Protein AF-A0A8J8FP93-F1 (afdb_monomer)

Radius of gyration: 13.68 Å; Cα contacts (8 Å, |Δi|>4): 72; chains: 1; bounding box: 38×23×30 Å

Nearest PDB structures (foldseek):
  7bxo-assembly1_F  TM=8.567E-01  e=2.904E-02  Shewanella oneidensis MR-1
  4p1n-assembly1_B  TM=3.195E-01  e=8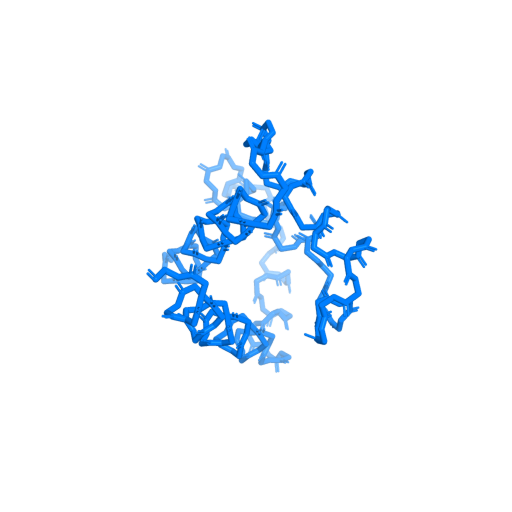.169E+00  Kluyveromyces marxianus

Sequence (98 aa):
RTLQILIEACIGIAKHWTYALNKTAPADAYSAFEALSQQGIVGINEVEWKKIIGMRNALVHDYLNIEPEIIRTIINNATYHELLIFADNGLLALKEIN

Secondary structure (DSSP, 8-state):
-HHHHHHHHHHHHHHHHHHHHHSS--SSHHHHHHHHHHTT-TTGGGS-HHHHHHHHHHHHH-TTTS-HHHHHHHHHTTTHHHHHHHHHHHHHHHHHH-

Structure (mmCIF, N/CA/C/O backbone):
data_AF-A0A8J8FP93-F1
#
_entry.id   AF-A0A8J8FP93-F1
#
loop_
_atom_site.group_PDB
_atom_site.id
_atom_site.type_symbol
_atom_site.label_atom_id
_atom_site.label_alt_id
_atom_site.label_comp_id
_atom_site.label_asym_id
_atom_site.label_entity_id
_atom_site.label_seq_id
_atom_site.pdbx_PDB_ins_code
_atom_site.Cartn_x
_atom_site.Cartn_y
_atom_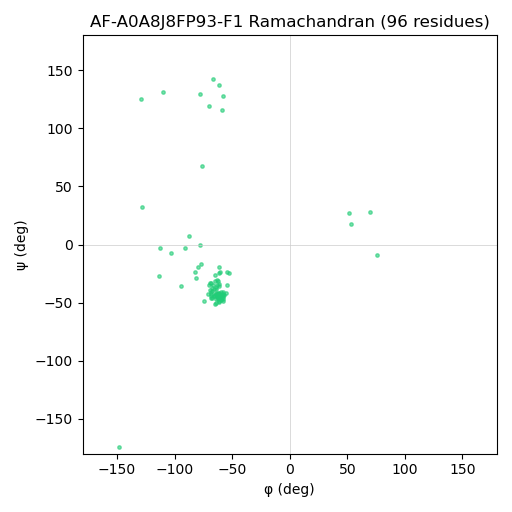site.Cartn_z
_atom_site.occupancy
_atom_site.B_iso_or_equiv
_atom_site.auth_seq_id
_atom_site.auth_comp_id
_atom_site.auth_asym_id
_atom_site.auth_atom_id
_atom_site.pdbx_PDB_model_num
ATOM 1 N N . ARG A 1 1 ? 4.730 3.405 -17.096 1.00 75.75 1 ARG A N 1
ATOM 2 C CA . ARG A 1 1 ? 3.779 4.375 -16.491 1.00 75.75 1 ARG A CA 1
ATOM 3 C C . ARG A 1 1 ? 2.620 3.695 -15.752 1.00 75.75 1 ARG A C 1
ATOM 5 O O . ARG A 1 1 ? 2.350 4.095 -14.634 1.00 75.75 1 ARG A O 1
ATOM 12 N N . THR A 1 2 ? 1.972 2.661 -16.299 1.00 83.25 2 THR A N 1
ATOM 13 C CA . THR A 1 2 ? 0.806 1.995 -15.667 1.00 83.25 2 THR A CA 1
ATOM 14 C C . THR A 1 2 ? 1.078 1.430 -14.270 1.00 83.25 2 THR A C 1
ATOM 16 O O . THR A 1 2 ? 0.325 1.708 -13.346 1.00 83.25 2 THR A O 1
ATOM 19 N N . LEU A 1 3 ? 2.193 0.713 -14.083 1.00 82.75 3 LEU A N 1
ATOM 20 C CA . LEU A 1 3 ? 2.561 0.154 -12.775 1.00 82.75 3 LEU A CA 1
ATOM 21 C C . LEU A 1 3 ? 2.770 1.239 -11.708 1.00 82.75 3 LEU A C 1
ATOM 23 O O . LEU A 1 3 ? 2.384 1.061 -10.562 1.00 82.75 3 LEU A O 1
ATOM 27 N N . GLN A 1 4 ? 3.323 2.389 -12.098 1.00 83.94 4 GLN A N 1
ATOM 28 C CA . GLN A 1 4 ? 3.470 3.525 -11.193 1.00 83.94 4 GLN A CA 1
ATOM 29 C C . GLN A 1 4 ? 2.106 4.023 -10.699 1.00 83.94 4 GLN A C 1
ATOM 31 O O . GLN A 1 4 ? 1.949 4.252 -9.505 1.00 83.94 4 GLN A O 1
ATOM 36 N N . ILE A 1 5 ? 1.129 4.164 -11.601 1.00 91.12 5 ILE A N 1
ATOM 37 C CA . ILE A 1 5 ? -0.226 4.621 -11.255 1.00 91.12 5 ILE A CA 1
ATOM 38 C C . ILE A 1 5 ? -0.895 3.627 -10.301 1.00 91.12 5 ILE A C 1
ATOM 40 O O . ILE A 1 5 ? -1.508 4.044 -9.324 1.00 91.12 5 ILE A O 1
ATOM 44 N N . LEU A 1 6 ? -0.733 2.322 -10.543 1.00 92.50 6 LEU A N 1
ATOM 45 C CA . LEU A 1 6 ? -1.244 1.288 -9.643 1.00 92.50 6 LEU A CA 1
ATOM 46 C C . LEU A 1 6 ? -0.633 1.415 -8.240 1.00 92.50 6 LEU A C 1
ATOM 48 O O . LEU A 1 6 ? -1.364 1.433 -7.257 1.00 92.50 6 LEU A O 1
ATOM 52 N N . ILE A 1 7 ? 0.689 1.579 -8.140 1.00 92.00 7 ILE A N 1
ATOM 53 C CA . ILE A 1 7 ? 1.364 1.759 -6.846 1.00 92.00 7 ILE A CA 1
ATOM 54 C C . ILE A 1 7 ? 0.872 3.026 -6.137 1.00 92.00 7 ILE A C 1
ATOM 56 O O . ILE A 1 7 ? 0.631 3.003 -4.933 1.00 92.00 7 ILE A O 1
ATOM 60 N N . GLU A 1 8 ? 0.689 4.128 -6.865 1.00 94.06 8 GLU A N 1
ATOM 61 C CA . GLU A 1 8 ? 0.157 5.377 -6.306 1.00 94.06 8 GLU A CA 1
ATOM 62 C C . GLU A 1 8 ? -1.283 5.219 -5.801 1.00 94.06 8 GLU A C 1
ATOM 64 O O . GLU A 1 8 ? -1.608 5.733 -4.728 1.00 94.06 8 GLU A O 1
ATOM 69 N N . ALA A 1 9 ? -2.115 4.450 -6.507 1.00 96.56 9 ALA A N 1
ATOM 70 C CA . ALA A 1 9 ? -3.455 4.099 -6.050 1.00 96.56 9 ALA A CA 1
ATOM 71 C C . ALA A 1 9 ? -3.413 3.256 -4.764 1.00 96.56 9 ALA A C 1
ATOM 73 O O . ALA A 1 9 ? -4.094 3.600 -3.798 1.00 96.56 9 ALA A O 1
ATOM 74 N N . CYS A 1 10 ? -2.567 2.219 -4.699 1.00 96.81 10 CYS A N 1
ATOM 75 C CA . CYS A 1 10 ? -2.381 1.416 -3.485 1.00 96.81 10 CYS A CA 1
ATOM 76 C C . CYS A 1 10 ? -1.923 2.280 -2.298 1.00 96.81 10 CYS A C 1
ATOM 78 O O . CYS A 1 10 ? -2.448 2.136 -1.199 1.00 96.81 10 CYS A O 1
ATOM 80 N N . ILE A 1 11 ? -0.992 3.218 -2.508 1.00 96.62 11 ILE A N 1
ATOM 81 C CA . ILE A 1 11 ? -0.557 4.157 -1.460 1.00 96.62 11 ILE A CA 1
ATOM 82 C C . ILE A 1 11 ? -1.736 5.010 -0.973 1.00 96.62 11 ILE A C 1
ATOM 84 O O . ILE A 1 11 ? -1.915 5.172 0.233 1.00 96.62 11 ILE A O 1
ATOM 88 N N . GLY A 1 12 ? -2.544 5.552 -1.888 1.00 97.44 12 GLY A N 1
ATOM 89 C CA . GLY A 1 12 ? -3.728 6.339 -1.538 1.00 97.44 12 GLY A CA 1
ATOM 90 C C . GLY A 1 12 ? -4.734 5.543 -0.702 1.00 97.44 12 GLY A C 1
ATOM 91 O O . GLY A 1 12 ? -5.172 6.016 0.348 1.00 97.44 12 GLY A O 1
ATOM 92 N N . ILE A 1 13 ? -5.033 4.312 -1.128 1.00 97.75 13 ILE A N 1
ATOM 93 C CA . ILE A 1 13 ? -5.909 3.379 -0.407 1.00 97.75 13 ILE A CA 1
ATOM 94 C C . ILE A 1 13 ? -5.344 3.082 0.981 1.00 97.75 13 ILE A C 1
ATOM 96 O O . ILE A 1 13 ? -6.069 3.219 1.960 1.00 97.75 13 ILE A O 1
ATOM 100 N N . ALA A 1 14 ? -4.052 2.758 1.093 1.00 97.81 14 ALA A N 1
ATOM 101 C CA . ALA A 1 14 ? -3.428 2.440 2.373 1.00 97.81 14 ALA A CA 1
ATOM 102 C C . ALA A 1 14 ? -3.541 3.601 3.369 1.00 97.81 14 ALA A C 1
ATOM 104 O O . ALA A 1 14 ? -3.911 3.402 4.522 1.00 97.81 14 ALA A O 1
ATOM 105 N N . LYS A 1 15 ? -3.288 4.836 2.918 1.00 97.75 15 LYS A N 1
ATOM 106 C CA . LYS A 1 15 ? -3.425 6.025 3.770 1.00 97.75 15 LYS A CA 1
ATOM 107 C C . LYS A 1 15 ? -4.860 6.237 4.244 1.00 97.75 15 LYS A C 1
ATOM 109 O O . LYS A 1 15 ? -5.070 6.526 5.422 1.00 97.75 15 LYS A O 1
ATOM 114 N N . HIS A 1 16 ? -5.831 6.099 3.342 1.00 97.38 16 HIS A N 1
ATOM 115 C CA . HIS A 1 16 ? -7.243 6.252 3.682 1.00 97.38 16 HIS A CA 1
ATOM 116 C C . HIS A 1 16 ? -7.697 5.149 4.644 1.00 97.38 16 HIS A C 1
ATOM 118 O O . HIS A 1 16 ? -8.328 5.445 5.655 1.00 97.38 16 HIS A O 1
ATOM 124 N N . TRP A 1 17 ? -7.311 3.901 4.387 1.00 97.31 17 TRP A N 1
ATOM 125 C CA . TRP A 1 17 ? -7.653 2.762 5.232 1.00 97.31 17 TRP A CA 1
ATOM 126 C C . TRP A 1 17 ? -7.072 2.913 6.641 1.00 97.31 17 TRP A C 1
ATOM 128 O O . TRP A 1 17 ? -7.809 2.825 7.621 1.00 97.31 17 TRP A O 1
ATOM 138 N N . THR A 1 18 ? -5.791 3.273 6.760 1.00 97.06 18 THR A N 1
ATOM 139 C CA . THR A 1 18 ? -5.164 3.560 8.058 1.00 97.06 18 THR A CA 1
ATOM 140 C C . THR A 1 18 ? -5.873 4.695 8.797 1.00 97.06 18 THR A C 1
ATOM 142 O O . THR A 1 18 ? -6.123 4.582 9.996 1.00 97.06 18 THR A O 1
ATOM 145 N N . TYR A 1 19 ? -6.247 5.777 8.104 1.00 96.75 19 TYR A N 1
ATOM 146 C CA . TYR A 1 19 ? -7.008 6.867 8.718 1.00 96.75 19 TYR A CA 1
ATOM 147 C C . TYR A 1 19 ? -8.395 6.410 9.191 1.00 96.75 19 TYR A C 1
ATOM 149 O O . TYR A 1 19 ? -8.820 6.766 10.289 1.00 96.75 19 TYR A O 1
ATOM 157 N N . ALA A 1 20 ? -9.090 5.600 8.394 1.00 95.81 20 ALA A N 1
ATOM 158 C CA . ALA A 1 20 ? -10.414 5.093 8.727 1.00 95.81 20 ALA A CA 1
ATOM 159 C C . ALA A 1 20 ? -10.394 4.265 10.026 1.00 95.81 20 ALA A C 1
ATOM 161 O O . ALA A 1 20 ? -11.271 4.466 10.874 1.00 95.81 20 ALA A O 1
ATOM 162 N N . LEU A 1 21 ? -9.354 3.437 10.208 1.00 94.00 21 LEU A N 1
ATOM 163 C CA . LEU A 1 21 ? -9.124 2.602 11.394 1.00 94.00 21 LEU A CA 1
ATOM 164 C C . LEU A 1 21 ? -8.638 3.402 12.614 1.00 94.00 21 LEU A C 1
ATOM 166 O O . LEU A 1 21 ? -9.182 3.259 13.705 1.00 94.00 21 LEU A O 1
ATOM 170 N N . ASN A 1 22 ? -7.632 4.265 12.440 1.00 92.69 22 ASN A N 1
ATOM 171 C CA . ASN A 1 22 ? -6.885 4.860 13.559 1.00 92.69 22 ASN A CA 1
ATOM 172 C C . ASN A 1 22 ? -7.275 6.316 13.867 1.00 92.69 22 ASN A C 1
ATOM 174 O O . ASN A 1 22 ? -6.739 6.916 14.800 1.00 92.69 22 ASN A O 1
ATOM 178 N N . LYS A 1 23 ? -8.117 6.935 13.028 1.00 93.31 23 LYS A N 1
ATOM 179 C CA . LYS A 1 23 ? -8.447 8.379 13.032 1.00 93.31 23 LYS A CA 1
ATOM 180 C C . LYS A 1 23 ? -7.228 9.310 12.988 1.00 93.31 23 LYS A C 1
ATOM 182 O O . LYS A 1 23 ? -7.335 10.503 13.257 1.00 93.31 23 LYS A O 1
ATOM 187 N N . THR A 1 24 ? -6.077 8.770 12.593 1.00 90.81 24 THR A N 1
ATOM 188 C CA . THR A 1 24 ? -4.794 9.468 12.496 1.00 90.81 24 THR A CA 1
ATOM 189 C C . THR A 1 24 ? -4.212 9.206 11.119 1.00 90.81 24 THR A C 1
ATOM 191 O O . THR A 1 24 ? -4.088 8.055 10.701 1.00 90.81 24 THR A O 1
ATOM 194 N N . ALA A 1 25 ? -3.895 10.275 10.390 1.00 87.75 25 ALA A N 1
ATOM 195 C CA . ALA A 1 25 ? -3.358 10.153 9.044 1.00 87.75 25 ALA A CA 1
ATOM 196 C C . ALA A 1 25 ? -1.867 9.771 9.108 1.00 87.75 25 ALA A C 1
ATOM 198 O O . ALA A 1 25 ? -1.107 10.440 9.811 1.00 87.75 25 ALA A O 1
ATOM 199 N N . PRO A 1 26 ? -1.424 8.732 8.381 1.00 94.38 26 PRO A N 1
ATOM 200 C CA . PRO A 1 26 ? -0.006 8.398 8.297 1.00 94.38 26 PRO A CA 1
ATOM 201 C C . PRO A 1 26 ? 0.772 9.494 7.553 1.00 94.38 26 PRO A C 1
ATOM 203 O O . PRO A 1 26 ? 0.289 10.064 6.568 1.00 94.38 26 PRO A O 1
ATOM 206 N N . ALA A 1 27 ? 1.995 9.768 8.011 1.00 93.00 27 ALA A N 1
ATOM 207 C CA . ALA A 1 27 ? 2.836 10.838 7.472 1.00 93.00 27 ALA A CA 1
ATOM 208 C C . ALA A 1 27 ? 3.271 10.567 6.019 1.00 93.00 27 ALA A C 1
ATOM 210 O O . ALA A 1 27 ? 3.345 11.475 5.190 1.00 93.00 27 ALA A O 1
ATOM 211 N N . ASP A 1 28 ? 3.503 9.302 5.675 1.00 94.38 28 ASP A N 1
ATOM 212 C CA . ASP A 1 28 ? 4.021 8.877 4.378 1.00 94.38 28 ASP A CA 1
ATOM 213 C C . ASP A 1 28 ? 3.489 7.491 3.969 1.00 94.38 28 ASP A C 1
ATOM 215 O O . ASP A 1 28 ? 2.575 6.945 4.584 1.00 94.38 28 ASP A O 1
ATOM 219 N N . ALA A 1 29 ? 3.986 6.958 2.851 1.00 94.25 29 ALA A N 1
ATOM 220 C CA . ALA A 1 29 ? 3.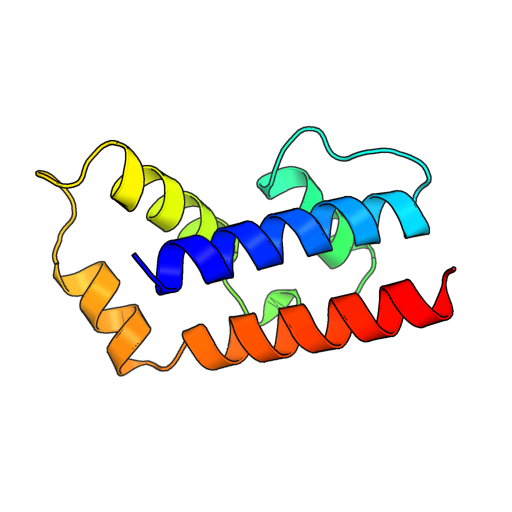576 5.642 2.371 1.00 94.25 29 ALA A CA 1
ATOM 221 C C . ALA A 1 29 ? 4.072 4.517 3.293 1.00 94.25 29 ALA A C 1
ATOM 223 O O . ALA A 1 29 ? 3.316 3.598 3.587 1.00 94.25 29 ALA A O 1
ATOM 224 N N . TYR A 1 30 ? 5.318 4.594 3.766 1.00 94.81 30 TYR A N 1
ATOM 225 C CA . TYR A 1 30 ? 5.920 3.548 4.593 1.00 94.81 30 TYR A CA 1
ATOM 226 C C . TYR A 1 30 ? 5.147 3.355 5.897 1.00 94.81 30 TYR A C 1
ATOM 228 O O . TYR A 1 30 ? 4.739 2.238 6.205 1.00 94.81 30 TYR A O 1
ATOM 236 N N . SER A 1 31 ? 4.874 4.453 6.597 1.00 96.56 31 SER A N 1
ATOM 237 C CA . SER A 1 31 ? 4.073 4.467 7.823 1.00 96.56 31 SER A CA 1
ATOM 238 C C . SER A 1 31 ? 2.634 3.992 7.599 1.00 96.56 31 SER A C 1
ATOM 240 O O . SER A 1 31 ? 2.058 3.363 8.482 1.00 96.56 31 SER A O 1
ATOM 242 N N . ALA A 1 32 ? 2.046 4.226 6.418 1.00 97.44 32 ALA A N 1
ATOM 243 C CA . ALA A 1 32 ? 0.710 3.722 6.101 1.00 97.44 32 ALA A CA 1
ATOM 244 C C . ALA A 1 32 ? 0.672 2.187 6.043 1.00 97.44 32 ALA A C 1
ATOM 246 O O . ALA A 1 32 ? -0.163 1.577 6.707 1.00 97.44 32 ALA A O 1
ATOM 247 N N . PHE A 1 33 ? 1.586 1.566 5.290 1.00 97.25 33 PHE A N 1
ATOM 248 C CA . PHE A 1 33 ? 1.653 0.104 5.169 1.00 97.25 33 PHE A CA 1
ATOM 249 C C . PHE A 1 33 ? 2.134 -0.571 6.457 1.00 97.25 33 PHE A C 1
ATOM 251 O O . PHE A 1 33 ? 1.643 -1.643 6.799 1.00 97.25 33 PHE A O 1
ATOM 258 N N . GLU A 1 34 ? 3.043 0.062 7.202 1.00 96.06 34 GLU A N 1
ATOM 259 C CA . GLU A 1 34 ? 3.444 -0.412 8.529 1.00 96.06 34 GLU A CA 1
ATOM 260 C C . GLU A 1 34 ? 2.255 -0.437 9.497 1.00 96.06 34 GLU A C 1
ATOM 262 O O . GLU A 1 34 ? 2.045 -1.441 10.174 1.00 96.06 34 GLU A O 1
ATOM 267 N N . ALA A 1 35 ? 1.424 0.609 9.508 1.00 96.62 35 ALA A N 1
ATOM 268 C CA . ALA A 1 35 ? 0.228 0.636 10.341 1.00 96.62 35 ALA A CA 1
ATOM 269 C C . ALA A 1 35 ? -0.770 -0.474 9.965 1.00 96.62 35 ALA A C 1
ATOM 271 O O . ALA A 1 35 ? -1.277 -1.151 10.854 1.00 96.62 35 ALA A O 1
ATOM 272 N N . LEU A 1 36 ? -1.029 -0.714 8.673 1.00 96.69 36 LEU A N 1
ATOM 273 C CA . LEU A 1 36 ? -1.901 -1.823 8.244 1.00 96.69 36 LEU A CA 1
ATOM 274 C C . LEU A 1 36 ? -1.319 -3.196 8.615 1.00 96.69 36 LEU A C 1
ATOM 276 O O . LEU A 1 36 ? -2.061 -4.094 9.009 1.00 96.69 36 LEU A O 1
ATOM 280 N N . SER A 1 37 ? 0.005 -3.353 8.546 1.00 96.25 37 SER A N 1
ATOM 281 C CA . SER A 1 37 ? 0.694 -4.561 9.010 1.00 96.25 37 SER A CA 1
ATOM 282 C C . SER A 1 37 ? 0.509 -4.782 10.513 1.00 96.25 37 SER A C 1
ATOM 284 O O . SER A 1 37 ? 0.126 -5.874 10.932 1.00 96.25 37 SER A O 1
ATOM 286 N N . GLN A 1 38 ? 0.682 -3.733 11.322 1.00 95.38 38 GLN A N 1
ATOM 287 C CA . GLN A 1 38 ? 0.463 -3.778 12.772 1.00 95.38 38 GLN A CA 1
ATOM 288 C C . GLN A 1 38 ? -0.996 -4.075 13.144 1.00 95.38 38 GLN A C 1
ATOM 290 O O . GLN A 1 38 ? -1.242 -4.721 14.159 1.00 95.38 38 GLN A O 1
ATOM 295 N N . GLN A 1 39 ? -1.952 -3.654 12.312 1.00 93.75 39 GLN A N 1
ATOM 296 C CA . GLN A 1 39 ? -3.374 -3.976 12.468 1.00 93.75 39 GLN A CA 1
ATOM 297 C C . GLN A 1 39 ? -3.740 -5.398 12.005 1.00 93.75 39 GLN A C 1
ATOM 299 O O . GLN A 1 39 ? -4.900 -5.793 12.094 1.00 93.75 39 GLN A O 1
ATOM 304 N N . GLY A 1 40 ? -2.775 -6.182 11.511 1.00 94.44 40 GLY A N 1
ATOM 305 C CA . GLY A 1 40 ? -2.997 -7.571 11.113 1.00 94.44 40 GLY A CA 1
ATOM 306 C C . GLY A 1 40 ? -3.860 -7.731 9.861 1.00 94.44 40 GLY A C 1
ATOM 307 O O . GLY A 1 40 ? -4.533 -8.751 9.719 1.00 94.44 40 GLY A O 1
ATOM 308 N N . ILE A 1 41 ? -3.862 -6.742 8.957 1.00 94.88 41 ILE A N 1
ATOM 309 C CA . ILE A 1 41 ? -4.614 -6.827 7.700 1.00 94.88 41 ILE A CA 1
ATOM 310 C C . ILE A 1 41 ? -4.154 -8.049 6.893 1.00 94.88 41 ILE A C 1
ATOM 312 O O . ILE A 1 41 ? -2.966 -8.240 6.634 1.00 94.88 41 ILE A O 1
ATOM 316 N N . VAL A 1 42 ? -5.104 -8.886 6.483 1.00 90.75 42 VAL A N 1
ATOM 317 C CA . VAL A 1 42 ? -4.820 -10.112 5.726 1.00 90.75 42 VAL A CA 1
ATOM 318 C C . VAL A 1 42 ? -4.145 -9.769 4.392 1.00 90.75 42 VAL A C 1
ATOM 320 O O . VAL A 1 42 ? -4.530 -8.814 3.721 1.00 90.75 42 VAL A O 1
ATOM 323 N N . GLY A 1 43 ? -3.111 -10.529 4.024 1.00 87.19 43 GLY A N 1
ATOM 324 C CA . GLY A 1 43 ? -2.361 -10.348 2.774 1.00 87.19 43 GLY A CA 1
ATOM 325 C C . GLY A 1 43 ? -1.390 -9.160 2.758 1.00 87.19 43 GLY A C 1
ATOM 326 O O . GLY A 1 43 ? -0.555 -9.062 1.864 1.00 87.19 43 GLY A O 1
ATOM 327 N N . ILE A 1 44 ? -1.409 -8.268 3.760 1.00 93.00 44 ILE A N 1
ATOM 328 C CA . ILE A 1 44 ? -0.553 -7.065 3.758 1.00 93.00 44 ILE A CA 1
ATOM 329 C C . ILE A 1 44 ? 0.944 -7.397 3.741 1.00 93.00 44 ILE A C 1
ATOM 331 O O . ILE A 1 44 ? 1.727 -6.677 3.126 1.00 93.00 44 ILE A O 1
ATOM 335 N N . ASN A 1 45 ? 1.328 -8.496 4.394 1.00 92.19 45 ASN A N 1
ATOM 336 C CA . ASN A 1 45 ? 2.715 -8.931 4.555 1.00 92.19 45 ASN A CA 1
ATOM 337 C C . ASN A 1 45 ? 3.185 -9.880 3.439 1.00 92.19 45 ASN A C 1
ATOM 339 O O . ASN A 1 45 ? 4.349 -10.266 3.430 1.00 92.19 45 ASN A O 1
ATOM 343 N N . GLU A 1 46 ? 2.307 -10.253 2.505 1.00 89.06 46 GLU A N 1
ATOM 344 C CA . GLU A 1 46 ? 2.663 -11.065 1.329 1.00 89.06 46 GLU A CA 1
ATOM 345 C C . GLU A 1 46 ? 3.384 -10.220 0.266 1.00 89.06 46 GLU A C 1
ATOM 347 O O . GLU A 1 46 ? 4.082 -10.742 -0.604 1.00 89.06 46 GLU A O 1
ATOM 352 N N . VAL A 1 47 ? 3.276 -8.892 0.379 1.00 88.81 47 VAL A N 1
ATOM 353 C CA . VAL A 1 47 ? 3.913 -7.923 -0.508 1.00 88.81 47 VAL A CA 1
ATOM 354 C C . VAL A 1 47 ? 5.031 -7.182 0.214 1.00 88.81 47 VAL A C 1
ATOM 356 O O . VAL A 1 47 ? 4.858 -6.579 1.273 1.00 88.81 47 VAL A O 1
ATOM 359 N N . GLU A 1 48 ? 6.189 -7.120 -0.435 1.00 89.56 48 GLU A N 1
ATOM 360 C CA . GLU A 1 48 ? 7.350 -6.353 0.016 1.00 89.56 48 GLU A CA 1
ATOM 361 C C . GLU A 1 48 ? 7.161 -4.843 -0.246 1.00 89.56 48 GLU A C 1
ATOM 363 O O . GLU A 1 48 ? 7.857 -4.237 -1.070 1.00 89.56 48 GLU A O 1
ATOM 368 N N . TRP A 1 49 ? 6.214 -4.201 0.449 1.00 91.50 49 TRP A N 1
ATOM 369 C CA . TRP A 1 49 ? 5.804 -2.809 0.195 1.00 91.50 49 TRP A CA 1
ATOM 370 C C . TRP A 1 49 ? 6.956 -1.807 0.215 1.00 91.50 49 TRP A C 1
ATOM 372 O O . TRP A 1 49 ? 6.975 -0.878 -0.592 1.00 91.50 49 TRP A O 1
ATOM 382 N N . LYS A 1 50 ? 7.969 -2.016 1.068 1.00 89.31 50 LYS A N 1
ATOM 383 C CA . LYS A 1 50 ? 9.159 -1.153 1.097 1.00 89.31 50 LYS A CA 1
ATOM 384 C C . LYS A 1 50 ? 9.876 -1.115 -0.258 1.00 89.31 50 LYS A C 1
ATOM 386 O O . LYS A 1 50 ? 10.283 -0.037 -0.697 1.00 89.31 50 LYS A O 1
ATOM 391 N N . LYS A 1 51 ? 9.987 -2.266 -0.934 1.00 84.88 51 LYS A N 1
ATOM 392 C CA . LYS A 1 51 ? 10.592 -2.389 -2.270 1.00 84.88 51 LYS A CA 1
ATOM 393 C C . LYS A 1 51 ? 9.694 -1.773 -3.340 1.00 84.88 51 LYS A C 1
ATOM 395 O O . LYS A 1 51 ? 10.187 -1.038 -4.191 1.00 84.88 51 LYS A O 1
ATOM 400 N N . ILE A 1 52 ? 8.382 -2.004 -3.262 1.00 87.81 52 ILE A N 1
ATOM 401 C CA . ILE A 1 52 ? 7.395 -1.445 -4.200 1.00 87.81 52 ILE A CA 1
ATOM 402 C C . ILE A 1 52 ? 7.386 0.094 -4.161 1.00 87.81 52 ILE A C 1
ATOM 404 O O . ILE A 1 52 ? 7.447 0.745 -5.206 1.00 87.81 52 ILE A O 1
ATOM 408 N N . ILE A 1 53 ? 7.384 0.688 -2.964 1.00 88.19 53 ILE A N 1
ATOM 409 C CA . ILE A 1 53 ? 7.441 2.146 -2.770 1.00 88.19 53 ILE A CA 1
ATOM 410 C C . ILE A 1 53 ? 8.788 2.705 -3.250 1.00 88.19 53 ILE A C 1
ATOM 412 O O . ILE A 1 53 ? 8.819 3.709 -3.964 1.00 88.19 53 ILE A O 1
ATOM 416 N N . GLY A 1 54 ? 9.898 2.039 -2.910 1.00 81.44 54 GLY A N 1
ATOM 417 C CA . GLY A 1 54 ? 11.234 2.429 -3.368 1.00 81.44 54 GLY A CA 1
ATOM 418 C C . GLY A 1 54 ? 11.343 2.446 -4.895 1.00 81.44 54 GLY A C 1
ATOM 419 O O . GLY A 1 54 ? 11.830 3.418 -5.470 1.00 81.44 54 GLY A O 1
ATOM 420 N N . MET A 1 55 ? 10.791 1.432 -5.566 1.00 78.75 55 MET A N 1
ATOM 421 C CA . MET A 1 55 ? 10.741 1.378 -7.026 1.00 78.75 55 MET A CA 1
ATOM 422 C C . MET A 1 55 ? 9.922 2.529 -7.615 1.00 78.75 55 MET A C 1
ATOM 424 O O . MET A 1 55 ? 10.350 3.128 -8.598 1.00 78.75 55 MET A O 1
ATOM 428 N N . ARG A 1 56 ? 8.762 2.872 -7.037 1.00 81.12 56 ARG A N 1
ATOM 429 C CA . ARG A 1 56 ? 7.980 4.034 -7.492 1.00 81.12 56 ARG A CA 1
ATOM 430 C C . ARG A 1 56 ? 8.826 5.305 -7.466 1.00 81.12 56 ARG A C 1
ATOM 432 O O . ARG A 1 56 ? 8.756 6.082 -8.411 1.00 81.12 56 ARG A O 1
ATOM 439 N N . ASN A 1 57 ? 9.633 5.505 -6.426 1.00 69.56 57 ASN A N 1
ATOM 440 C CA . ASN A 1 57 ? 10.510 6.673 -6.329 1.00 69.56 57 ASN A CA 1
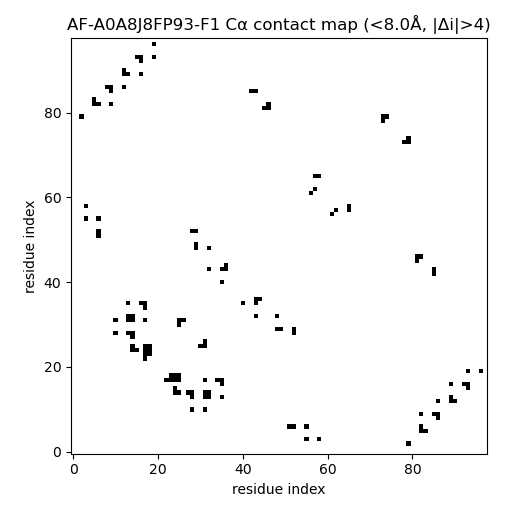ATOM 441 C C . ASN A 1 57 ? 11.638 6.630 -7.368 1.00 69.56 57 ASN A C 1
ATOM 443 O O . ASN A 1 57 ? 11.889 7.639 -8.025 1.00 69.56 57 ASN A O 1
ATOM 447 N N . ALA A 1 58 ? 12.239 5.459 -7.593 1.00 70.81 58 ALA A N 1
ATOM 448 C CA . ALA A 1 58 ? 13.259 5.282 -8.621 1.00 70.81 58 ALA A CA 1
ATOM 449 C C . ALA A 1 58 ? 12.698 5.559 -10.029 1.00 70.81 58 ALA A C 1
ATOM 451 O O . ALA A 1 58 ? 13.289 6.317 -10.790 1.00 70.81 58 ALA A O 1
ATOM 452 N N . LEU A 1 59 ? 11.507 5.036 -10.352 1.00 65.94 59 LEU A N 1
ATOM 453 C CA . LEU A 1 59 ? 10.836 5.213 -11.651 1.00 65.94 59 LEU A CA 1
ATOM 454 C C . LEU A 1 59 ? 10.503 6.675 -11.975 1.00 65.94 59 LEU A C 1
ATOM 456 O O . LEU A 1 59 ? 10.333 7.012 -13.145 1.00 65.94 59 LEU A O 1
ATOM 460 N N . VAL A 1 60 ? 10.369 7.519 -10.950 1.00 64.19 60 VAL A N 1
ATOM 461 C CA . VAL A 1 60 ? 10.020 8.939 -11.081 1.00 64.19 60 VAL A CA 1
ATOM 462 C C . VAL A 1 60 ? 11.255 9.837 -11.112 1.00 64.19 60 VAL A C 1
ATOM 464 O O . VAL A 1 60 ? 11.238 10.835 -11.827 1.00 64.19 60 VAL A O 1
ATOM 467 N N . HIS A 1 61 ? 12.308 9.498 -10.364 1.00 64.56 61 HIS A N 1
ATOM 468 C CA . HIS A 1 61 ? 13.452 10.390 -10.148 1.00 64.56 61 HIS A CA 1
ATOM 469 C C . HIS A 1 61 ? 14.774 9.909 -10.773 1.00 64.56 61 HIS A C 1
ATOM 471 O O . HIS A 1 61 ? 15.587 10.749 -11.140 1.00 64.56 61 HIS A O 1
ATOM 477 N N . ASP A 1 62 ? 14.975 8.600 -10.957 1.00 59.09 62 ASP A N 1
ATOM 478 C CA . ASP A 1 62 ? 16.272 7.977 -11.286 1.00 59.09 62 ASP A CA 1
ATOM 479 C C . ASP A 1 62 ? 16.202 7.044 -12.512 1.00 59.09 62 ASP A C 1
ATOM 481 O O . ASP A 1 62 ? 16.934 6.063 -12.618 1.00 59.09 62 ASP A O 1
ATOM 485 N N . TYR A 1 63 ? 15.333 7.340 -13.487 1.00 52.81 63 TYR A N 1
ATOM 486 C CA . TYR A 1 63 ? 15.086 6.474 -14.657 1.00 52.81 63 TYR A CA 1
ATOM 487 C C . TYR A 1 63 ? 16.358 6.067 -15.439 1.00 52.81 63 TYR A C 1
ATOM 489 O O . TYR A 1 63 ? 16.364 5.027 -16.089 1.00 52.81 63 TYR A O 1
ATOM 497 N N . LEU A 1 64 ? 17.442 6.852 -15.359 1.00 51.97 64 LEU A N 1
ATOM 498 C CA . LEU A 1 64 ? 18.736 6.555 -15.993 1.00 51.97 64 LEU A CA 1
ATOM 499 C C . LEU A 1 64 ? 19.608 5.547 -15.215 1.00 51.97 64 LEU A C 1
ATOM 501 O O . LEU A 1 64 ? 20.495 4.949 -15.815 1.00 51.97 64 LEU A O 1
ATOM 505 N N . ASN A 1 65 ? 19.350 5.347 -13.918 1.00 56.62 65 ASN A N 1
ATOM 506 C CA . ASN A 1 65 ? 20.124 4.478 -13.017 1.00 56.62 65 ASN A CA 1
ATOM 507 C C . ASN A 1 65 ? 19.343 3.244 -12.540 1.00 56.62 65 ASN A C 1
ATOM 509 O O . ASN A 1 65 ? 19.884 2.413 -11.812 1.00 56.62 65 ASN A O 1
ATOM 513 N N . ILE A 1 66 ? 18.069 3.111 -12.917 1.00 56.66 66 ILE A N 1
ATOM 514 C CA . ILE A 1 66 ? 17.299 1.902 -12.624 1.00 56.66 66 ILE A CA 1
ATOM 515 C C . ILE A 1 66 ? 17.836 0.757 -13.470 1.00 56.66 66 ILE A C 1
ATOM 517 O O . ILE A 1 66 ? 17.736 0.787 -14.696 1.00 56.66 66 ILE A O 1
ATOM 521 N N . GLU A 1 67 ? 18.318 -0.293 -12.809 1.00 58.31 67 GLU A N 1
ATOM 522 C CA . GLU A 1 67 ? 18.562 -1.579 -13.452 1.00 58.31 67 GLU A CA 1
ATOM 523 C C . GLU A 1 67 ? 17.242 -2.104 -14.053 1.00 58.31 67 GLU A C 1
ATOM 525 O O . GLU A 1 67 ? 16.296 -2.397 -13.308 1.00 58.31 67 GLU A O 1
ATOM 530 N N . PRO A 1 68 ? 17.141 -2.249 -15.391 1.00 61.03 6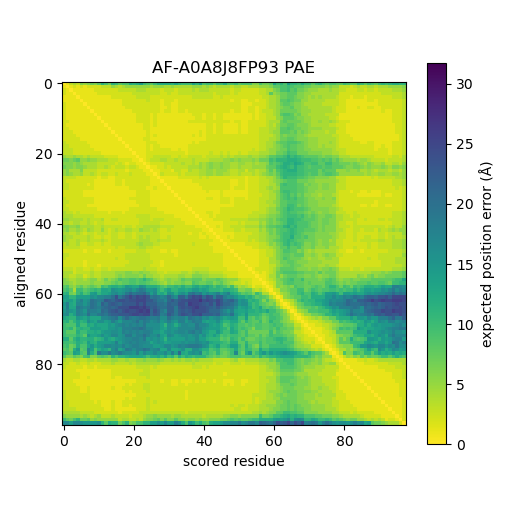8 PRO A N 1
ATOM 531 C CA . PRO A 1 68 ? 15.921 -2.702 -16.068 1.00 61.03 68 PRO A CA 1
ATOM 532 C C . PRO A 1 68 ? 15.386 -4.040 -15.540 1.00 61.03 68 PRO A C 1
ATOM 534 O O . PRO A 1 68 ? 14.189 -4.320 -15.631 1.00 61.03 68 PRO A O 1
ATOM 537 N N . GLU A 1 69 ? 16.266 -4.846 -14.947 1.00 62.00 69 GLU A N 1
ATOM 538 C CA . GLU A 1 69 ? 15.974 -6.154 -14.370 1.00 62.00 69 GLU A CA 1
ATOM 539 C C . GLU A 1 69 ? 15.027 -6.095 -13.159 1.00 62.00 69 GLU A C 1
ATOM 541 O O . GLU A 1 69 ? 14.255 -7.030 -12.957 1.00 62.00 69 GLU A O 1
ATOM 546 N N . ILE A 1 70 ? 14.960 -4.985 -12.411 1.00 63.84 70 ILE A N 1
ATOM 547 C CA . ILE A 1 70 ? 13.993 -4.825 -11.303 1.00 63.84 70 ILE A CA 1
ATOM 548 C C . ILE A 1 70 ? 12.558 -4.741 -11.841 1.00 63.84 70 ILE A C 1
ATOM 550 O O . ILE A 1 70 ? 11.655 -5.428 -11.356 1.00 63.84 70 ILE A O 1
ATOM 554 N N . ILE A 1 71 ? 12.348 -3.933 -12.885 1.00 64.81 71 ILE A N 1
ATOM 555 C CA . ILE A 1 71 ? 11.044 -3.804 -13.552 1.00 64.81 71 ILE A CA 1
ATOM 556 C C . ILE A 1 71 ? 10.667 -5.142 -14.192 1.00 64.81 71 ILE A C 1
ATOM 558 O O . ILE A 1 71 ? 9.528 -5.597 -14.071 1.00 64.81 71 ILE A O 1
ATOM 562 N N . ARG A 1 72 ? 11.641 -5.792 -14.839 1.00 64.88 72 ARG A N 1
ATOM 563 C CA . ARG A 1 72 ? 11.475 -7.105 -15.464 1.00 64.88 72 ARG A CA 1
ATOM 564 C C . ARG A 1 72 ? 11.072 -8.166 -14.452 1.00 64.88 72 ARG A C 1
ATOM 566 O O . ARG A 1 72 ? 10.149 -8.917 -14.722 1.00 64.88 72 ARG A O 1
ATOM 573 N N . THR A 1 73 ? 11.688 -8.180 -13.275 1.00 66.56 73 THR A N 1
ATOM 574 C CA . THR A 1 73 ? 11.380 -9.131 -12.199 1.00 66.56 73 THR A CA 1
ATOM 575 C C . THR A 1 73 ? 9.941 -8.977 -11.714 1.00 66.56 73 THR A C 1
ATOM 577 O O . THR A 1 73 ? 9.241 -9.968 -11.566 1.00 66.56 73 THR A O 1
ATOM 580 N N . ILE A 1 74 ? 9.447 -7.750 -11.537 1.00 65.81 74 ILE A N 1
ATOM 581 C CA . ILE A 1 74 ? 8.066 -7.510 -11.082 1.00 65.81 74 ILE A CA 1
ATOM 582 C C . ILE A 1 74 ? 7.029 -7.883 -12.143 1.00 65.81 74 ILE A C 1
ATOM 584 O O . ILE A 1 74 ? 5.979 -8.439 -11.814 1.00 65.81 74 ILE A O 1
ATOM 588 N N . ILE A 1 75 ? 7.318 -7.594 -13.413 1.00 67.06 75 ILE A N 1
ATOM 589 C CA . ILE A 1 75 ? 6.447 -7.992 -14.523 1.00 67.06 75 ILE A CA 1
ATOM 590 C C . ILE A 1 75 ? 6.462 -9.519 -14.684 1.00 67.06 75 ILE A C 1
ATOM 592 O O . ILE A 1 75 ? 5.400 -10.127 -14.781 1.00 67.06 75 ILE A O 1
ATOM 596 N N . ASN A 1 76 ? 7.643 -10.140 -14.655 1.00 65.88 76 ASN A N 1
ATOM 597 C CA . ASN A 1 76 ? 7.816 -11.581 -14.847 1.00 65.88 76 ASN A CA 1
ATOM 598 C C . ASN A 1 76 ? 7.262 -12.402 -13.675 1.00 65.88 76 ASN A C 1
ATOM 600 O O . ASN A 1 76 ? 6.732 -13.485 -13.897 1.00 65.88 76 ASN A O 1
ATOM 604 N N . ASN A 1 77 ? 7.331 -11.877 -12.450 1.00 69.00 77 ASN A N 1
ATOM 605 C CA . ASN A 1 77 ? 6.802 -12.538 -11.255 1.00 69.00 77 ASN A CA 1
ATOM 606 C C . ASN A 1 77 ? 5.322 -12.222 -11.001 1.00 69.00 77 ASN A C 1
ATOM 608 O O . ASN A 1 77 ? 4.806 -12.566 -9.942 1.00 69.00 77 ASN A O 1
ATOM 612 N N . ALA A 1 78 ? 4.650 -11.531 -11.929 1.00 67.94 78 ALA A N 1
ATOM 613 C CA . ALA A 1 78 ? 3.249 -11.133 -11.815 1.00 67.94 78 ALA A CA 1
ATOM 614 C C . ALA A 1 78 ? 2.892 -10.403 -10.503 1.00 67.94 78 ALA A C 1
ATOM 616 O O . ALA A 1 78 ? 1.737 -10.392 -10.087 1.00 67.94 78 ALA A O 1
ATOM 617 N N . THR A 1 79 ? 3.855 -9.722 -9.869 1.00 72.19 79 THR A N 1
ATOM 618 C CA . THR A 1 79 ? 3.665 -9.064 -8.561 1.00 72.19 79 THR A CA 1
ATOM 619 C C . THR A 1 79 ? 2.595 -7.968 -8.612 1.00 72.19 79 THR A C 1
ATOM 621 O O . THR A 1 79 ? 2.027 -7.600 -7.592 1.00 72.19 79 THR A O 1
ATOM 624 N N . TYR A 1 80 ? 2.257 -7.467 -9.806 1.00 83.38 80 TYR A N 1
ATOM 625 C CA . TYR A 1 80 ? 1.130 -6.552 -10.000 1.00 83.38 80 TYR A CA 1
ATOM 626 C C . TYR A 1 80 ? -0.224 -7.158 -9.591 1.00 83.38 80 TYR A C 1
ATOM 628 O O . TYR A 1 80 ? -1.142 -6.400 -9.292 1.00 83.38 80 TYR A O 1
ATOM 636 N N . HIS A 1 81 ? -0.363 -8.488 -9.577 1.00 89.50 81 HIS A N 1
ATOM 637 C CA . HIS A 1 81 ? -1.588 -9.154 -9.145 1.00 89.50 81 HIS A CA 1
ATOM 638 C C . HIS A 1 81 ? -1.858 -8.909 -7.659 1.00 89.50 81 HIS A C 1
ATOM 640 O O . HIS A 1 81 ? -2.959 -8.502 -7.301 1.00 89.50 81 HIS A O 1
ATOM 646 N N . GLU A 1 82 ? -0.825 -9.009 -6.825 1.00 90.50 82 GLU A N 1
ATOM 647 C CA . GLU A 1 82 ? -0.928 -8.734 -5.390 1.00 90.50 82 GLU A CA 1
ATOM 648 C C . GLU A 1 82 ? -1.309 -7.277 -5.100 1.00 90.50 82 GLU A C 1
ATOM 650 O O . GLU A 1 82 ? -2.077 -6.984 -4.186 1.00 90.50 82 GLU A O 1
ATOM 655 N N . LEU A 1 83 ? -0.836 -6.337 -5.925 1.00 92.88 83 LEU A N 1
ATOM 656 C CA . LEU A 1 83 ? -1.230 -4.928 -5.821 1.00 92.88 83 LEU A CA 1
ATOM 657 C C . LEU A 1 83 ? -2.718 -4.731 -6.148 1.00 92.88 83 LEU A C 1
ATOM 659 O O . LEU A 1 83 ? -3.377 -3.910 -5.510 1.00 92.88 83 LEU A O 1
ATOM 663 N N . LEU A 1 84 ? -3.244 -5.469 -7.131 1.00 94.31 84 LEU A N 1
ATOM 664 C CA . LEU A 1 84 ? -4.666 -5.438 -7.481 1.00 94.31 84 LEU A CA 1
ATOM 665 C C . LEU A 1 84 ? -5.525 -6.061 -6.376 1.00 94.31 84 LEU A C 1
ATOM 667 O O . LEU A 1 84 ? -6.525 -5.457 -6.001 1.00 94.31 84 LEU A O 1
ATOM 671 N N . ILE A 1 85 ? -5.109 -7.205 -5.823 1.00 95.06 85 ILE A N 1
ATOM 672 C CA . ILE A 1 85 ? -5.771 -7.846 -4.676 1.00 95.06 85 ILE A CA 1
ATOM 673 C C . ILE A 1 85 ? -5.810 -6.883 -3.487 1.00 95.06 85 ILE A C 1
ATOM 675 O O . ILE A 1 85 ? -6.868 -6.655 -2.904 1.00 95.06 85 ILE A O 1
ATOM 679 N N . PHE A 1 86 ? -4.676 -6.258 -3.157 1.00 96.25 86 PHE A N 1
ATOM 680 C CA . PHE A 1 86 ? -4.616 -5.261 -2.093 1.00 96.25 86 PHE A CA 1
ATOM 681 C C . PHE A 1 86 ? -5.571 -4.086 -2.346 1.00 96.25 86 PHE A C 1
ATOM 683 O O . PHE A 1 86 ? -6.277 -3.658 -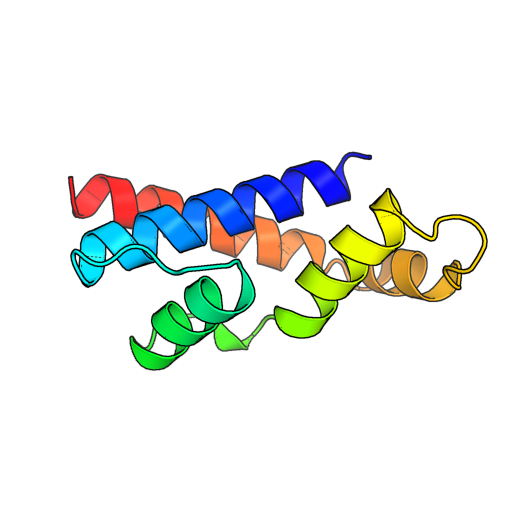1.433 1.00 96.25 86 PHE A O 1
ATOM 690 N N . ALA A 1 87 ? -5.595 -3.556 -3.573 1.00 96.69 87 ALA A N 1
ATOM 691 C CA . ALA A 1 87 ? -6.452 -2.431 -3.921 1.00 96.69 87 ALA A CA 1
ATOM 692 C C . ALA A 1 87 ? -7.941 -2.781 -3.776 1.00 96.69 87 ALA A C 1
ATOM 694 O O . ALA A 1 87 ? -8.689 -1.994 -3.198 1.00 96.69 87 ALA A O 1
ATOM 695 N N . ASP A 1 88 ? -8.356 -3.957 -4.248 1.00 97.25 88 ASP A N 1
ATOM 696 C CA . ASP A 1 88 ? -9.740 -4.424 -4.135 1.00 97.25 88 ASP A CA 1
ATOM 697 C C . ASP A 1 88 ? -10.147 -4.620 -2.667 1.00 97.25 88 ASP A C 1
ATOM 699 O O . ASP A 1 88 ? -11.117 -4.017 -2.204 1.00 97.25 88 ASP A O 1
ATOM 703 N N . ASN A 1 89 ? -9.330 -5.340 -1.892 1.00 96.50 89 ASN A N 1
ATOM 704 C CA . ASN A 1 89 ? -9.557 -5.556 -0.461 1.00 96.50 89 ASN A CA 1
ATOM 705 C C . ASN A 1 89 ? -9.662 -4.238 0.317 1.00 96.50 89 ASN A C 1
ATOM 707 O O . ASN A 1 89 ? -10.546 -4.077 1.157 1.00 96.50 89 ASN A O 1
ATOM 711 N N . GLY A 1 90 ? -8.784 -3.273 0.030 1.00 96.75 90 GLY A N 1
ATOM 712 C CA . GLY A 1 90 ? -8.814 -1.973 0.691 1.00 96.75 90 GLY A CA 1
ATOM 713 C C . GLY A 1 90 ? -10.044 -1.141 0.332 1.00 96.75 90 GLY A C 1
ATOM 714 O O . GLY A 1 90 ? -10.605 -0.481 1.205 1.00 96.75 90 GLY A O 1
ATOM 715 N N . LEU A 1 91 ? -10.508 -1.188 -0.921 1.00 97.31 91 LEU A N 1
ATOM 716 C CA . LEU A 1 91 ? -11.750 -0.522 -1.327 1.00 97.31 91 LEU A CA 1
ATOM 717 C C . LEU A 1 91 ? -12.983 -1.168 -0.682 1.00 97.31 91 LEU A C 1
ATOM 719 O O . LEU A 1 91 ? -13.876 -0.443 -0.241 1.00 97.31 91 LEU A O 1
ATOM 723 N N . LEU A 1 92 ? -13.022 -2.500 -0.587 1.00 97.06 92 LEU A N 1
ATOM 724 C CA . LEU A 1 92 ? -14.080 -3.227 0.119 1.00 97.06 92 LEU A CA 1
ATOM 725 C C . LEU A 1 92 ? -14.109 -2.861 1.605 1.00 97.06 92 LEU A C 1
ATOM 727 O O . LEU A 1 92 ? -15.155 -2.461 2.110 1.00 97.06 92 LEU A O 1
ATOM 731 N N . ALA A 1 93 ? -12.959 -2.885 2.280 1.00 95.75 93 ALA A N 1
ATOM 732 C CA . ALA A 1 93 ? -12.868 -2.504 3.686 1.00 95.75 93 ALA A CA 1
ATOM 733 C C . ALA A 1 93 ? -13.302 -1.047 3.919 1.00 95.75 93 ALA A C 1
AT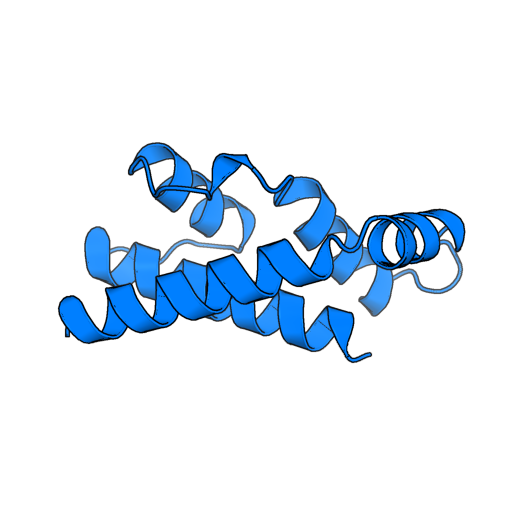OM 735 O O . ALA A 1 93 ? -14.058 -0.751 4.841 1.00 95.75 93 ALA A O 1
ATOM 736 N N . LEU A 1 94 ? -12.877 -0.118 3.058 1.00 96.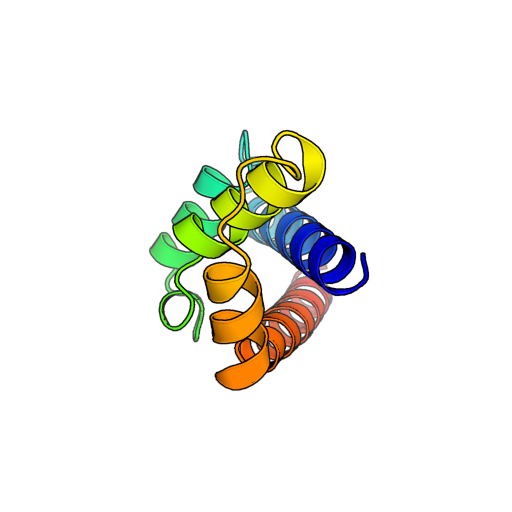00 94 LEU A N 1
ATOM 737 C CA . LEU A 1 94 ? -13.289 1.285 3.140 1.00 96.00 94 LEU A CA 1
ATOM 738 C C . LEU A 1 94 ? -14.788 1.482 2.895 1.00 96.00 94 LEU A C 1
ATOM 740 O O . LEU A 1 94 ? -15.372 2.404 3.459 1.00 96.00 94 LEU A O 1
ATOM 744 N N . LYS A 1 95 ? -15.416 0.645 2.068 1.00 96.06 95 LYS A N 1
ATOM 745 C CA . LYS A 1 95 ? -16.869 0.654 1.874 1.00 96.06 95 LYS A CA 1
ATOM 746 C C . LYS A 1 95 ? -17.617 0.187 3.126 1.00 96.06 95 LYS A C 1
ATOM 748 O O . LYS A 1 95 ? -18.721 0.654 3.353 1.00 96.06 95 LYS A O 1
ATOM 753 N N . GLU A 1 96 ? -17.050 -0.732 3.902 1.00 93.19 96 GLU A N 1
ATOM 754 C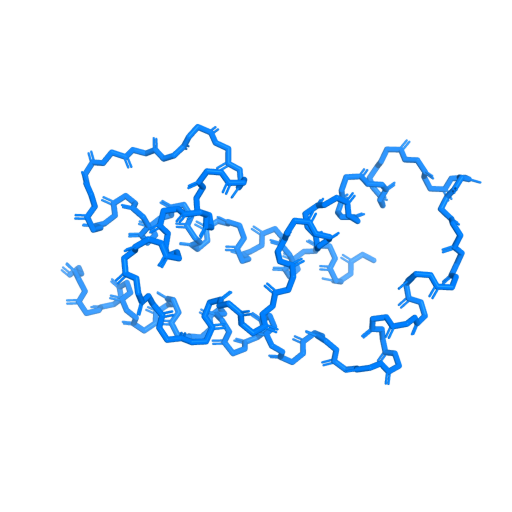 CA . GLU A 1 96 ? -17.672 -1.259 5.127 1.00 93.19 96 GLU A CA 1
ATOM 755 C C . GLU A 1 96 ? -17.488 -0.342 6.344 1.00 93.19 96 GLU A C 1
ATOM 757 O O . GLU A 1 96 ? -18.320 -0.346 7.249 1.00 93.19 96 GLU A O 1
ATOM 762 N N . ILE A 1 97 ? -16.397 0.431 6.381 1.00 88.69 97 ILE A N 1
ATOM 763 C CA . ILE A 1 97 ? -16.084 1.348 7.490 1.00 88.69 97 ILE A CA 1
ATOM 764 C C . ILE A 1 97 ? -16.830 2.694 7.365 1.00 88.69 97 ILE A C 1
ATOM 766 O O . ILE A 1 97 ? -17.004 3.382 8.375 1.00 88.69 97 ILE A O 1
ATOM 770 N N . ASN A 1 98 ? -17.235 3.083 6.149 1.00 69.44 98 ASN A N 1
ATOM 771 C CA . ASN A 1 98 ? -17.985 4.317 5.865 1.00 69.44 98 ASN A CA 1
ATOM 772 C C . ASN A 1 98 ? -19.499 4.095 5.885 1.00 69.44 98 ASN A C 1
ATOM 774 O O . ASN A 1 98 ? -20.199 5.022 6.350 1.00 69.44 98 ASN A O 1
#

pLDDT: mean 85.54, std 13.41, range [51.97, 97.81]

Foldseek 3Di:
DVLLVLLVLLLVLLQLLLCLVPVDGQPGSVSSLVSCVVVVPPLSVVDPNVLSVVVSVCVVPPVVPDDVVSVVCCVVVVVVVSSVVSSVSSVVSSVVSD

Mean predicted aligned error: 5.5 Å

Solvent-accessible surface area (backbone atoms only — not comparable to full-atom values): 5652 Å² total; per-residue (Å²): 111,69,70,50,53,51,52,52,50,39,43,52,44,35,35,52,47,37,22,72,76,66,79,47,74,49,91,48,62,66,54,12,52,50,50,39,46,76,70,61,48,83,72,53,81,80,48,67,56,73,59,57,54,50,47,48,50,37,70,74,74,36,67,91,75,57,64,66,63,61,61,48,48,41,61,75,66,48,50,63,54,58,53,51,52,51,42,52,53,43,52,52,52,49,61,74,74,106